Protein AF-I3CIG4-F1 (afdb_monomer)

Structure (mmCIF, N/CA/C/O backbone):
data_AF-I3CIG4-F1
#
_entry.id   AF-I3CIG4-F1
#
loop_
_atom_site.group_PDB
_atom_site.id
_atom_site.type_symbol
_atom_sit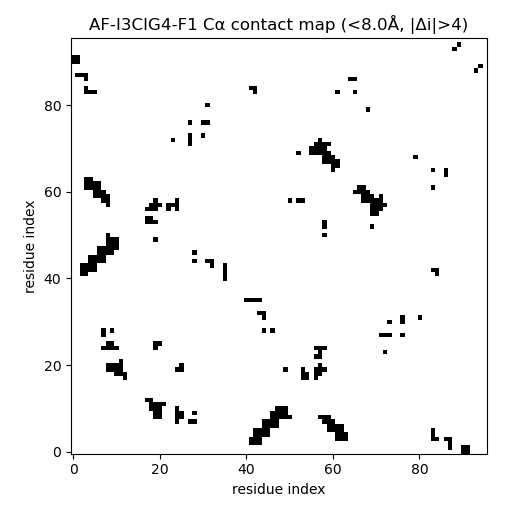e.label_atom_id
_atom_site.label_alt_id
_atom_site.label_comp_id
_atom_site.label_asym_id
_atom_site.label_entity_id
_atom_site.label_seq_id
_atom_site.pdbx_PDB_ins_code
_atom_site.Cartn_x
_atom_site.Cartn_y
_atom_site.Cartn_z
_atom_site.occupancy
_atom_site.B_iso_or_equiv
_atom_site.auth_seq_id
_atom_site.auth_comp_id
_atom_site.auth_asym_id
_atom_site.auth_atom_id
_atom_site.pdbx_PDB_model_num
ATOM 1 N N . MET A 1 1 ? -7.466 10.725 19.535 1.00 65.94 1 MET A N 1
ATOM 2 C CA . MET A 1 1 ? -7.213 9.458 18.821 1.00 65.94 1 MET A CA 1
ATOM 3 C C . ME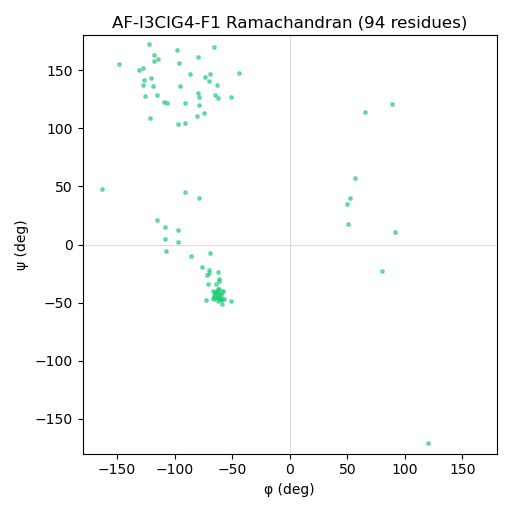T A 1 1 ? -6.209 9.712 17.715 1.00 65.94 1 MET A C 1
ATOM 5 O O . MET A 1 1 ? -6.376 10.672 16.972 1.00 65.94 1 MET A O 1
ATOM 9 N N . MET A 1 2 ? -5.149 8.911 17.645 1.00 78.69 2 MET A N 1
ATOM 10 C CA . MET A 1 2 ? -4.159 8.980 16.583 1.00 78.69 2 MET A CA 1
ATOM 11 C C . MET A 1 2 ? -4.553 8.052 15.437 1.00 78.69 2 MET A C 1
ATOM 13 O O . MET A 1 2 ? -4.710 6.848 15.630 1.00 78.69 2 MET A O 1
ATOM 17 N N . GLN A 1 3 ? -4.703 8.613 14.239 1.00 88.19 3 GLN A N 1
ATOM 18 C CA . GLN A 1 3 ? -5.072 7.840 13.061 1.00 88.19 3 GLN A CA 1
ATOM 19 C C . GLN A 1 3 ? -3.859 7.098 12.491 1.00 88.19 3 GLN A C 1
ATOM 21 O O . GLN A 1 3 ? -2.859 7.711 12.105 1.00 88.19 3 GLN A O 1
ATOM 26 N N . THR A 1 4 ? -3.962 5.771 12.440 1.00 95.38 4 THR A N 1
ATOM 27 C CA . THR A 1 4 ? -2.946 4.902 11.844 1.00 95.38 4 THR A CA 1
ATOM 28 C C . THR A 1 4 ? -3.096 4.895 10.331 1.00 95.38 4 THR A C 1
ATOM 30 O O . THR A 1 4 ? -4.187 4.691 9.800 1.00 95.38 4 THR A O 1
ATOM 33 N N . ARG A 1 5 ? -1.977 5.116 9.643 1.00 96.94 5 ARG A N 1
ATOM 34 C CA . ARG A 1 5 ? -1.908 5.215 8.186 1.00 96.94 5 ARG A CA 1
ATOM 35 C C . ARG A 1 5 ? -0.977 4.159 7.618 1.00 96.94 5 ARG A C 1
ATOM 37 O O . ARG A 1 5 ? 0.080 3.893 8.191 1.00 96.94 5 ARG A O 1
ATOM 44 N N . LEU A 1 6 ? -1.346 3.620 6.465 1.00 98.38 6 LEU A N 1
ATOM 45 C CA . LEU A 1 6 ? -0.492 2.795 5.623 1.00 98.38 6 LEU A CA 1
ATOM 46 C C . LEU A 1 6 ? 0.113 3.677 4.535 1.00 98.38 6 LEU A C 1
ATOM 48 O O . LEU A 1 6 ? -0.565 4.054 3.582 1.00 98.38 6 LEU A O 1
ATOM 52 N N . LEU A 1 7 ? 1.387 4.027 4.683 1.00 98.50 7 LEU A N 1
ATOM 53 C CA . LEU A 1 7 ? 2.129 4.735 3.648 1.00 98.50 7 LEU A CA 1
ATOM 54 C C . LEU A 1 7 ? 2.581 3.719 2.600 1.00 98.50 7 LEU A C 1
ATOM 56 O O . LEU A 1 7 ? 3.444 2.890 2.885 1.00 98.50 7 LEU A O 1
ATOM 60 N N . VAL A 1 8 ? 2.013 3.774 1.400 1.00 98.62 8 VAL A N 1
ATOM 61 C CA . VAL A 1 8 ? 2.320 2.826 0.320 1.00 98.62 8 VAL A CA 1
ATOM 62 C C . VAL A 1 8 ? 3.170 3.523 -0.726 1.00 98.62 8 VAL A C 1
ATOM 64 O O . VAL A 1 8 ? 2.765 4.543 -1.282 1.00 98.62 8 VAL A O 1
ATOM 67 N N . CYS A 1 9 ? 4.362 2.995 -1.001 1.00 98.44 9 CYS A N 1
ATOM 68 C CA . CYS A 1 9 ? 5.235 3.589 -2.003 1.00 98.44 9 CYS A CA 1
ATOM 69 C C . CYS A 1 9 ? 4.718 3.284 -3.414 1.00 98.44 9 CYS A C 1
ATOM 71 O O . CYS A 1 9 ? 4.795 2.149 -3.877 1.00 98.44 9 CYS A O 1
ATOM 73 N N . VAL A 1 10 ? 4.274 4.320 -4.125 1.00 98.19 10 VAL A N 1
ATOM 74 C CA . VAL A 1 10 ? 3.796 4.232 -5.521 1.00 98.19 10 VAL A CA 1
ATOM 75 C C . VAL A 1 10 ? 4.771 4.874 -6.507 1.00 98.19 10 VAL A C 1
ATOM 77 O O . VAL A 1 10 ? 4.429 5.173 -7.647 1.00 98.19 10 VAL A O 1
ATOM 80 N N . ASN A 1 11 ? 6.003 5.132 -6.066 1.00 97.12 11 ASN A N 1
ATOM 81 C CA . ASN A 1 11 ? 6.981 5.834 -6.884 1.00 97.12 11 ASN A CA 1
ATOM 82 C C . ASN A 1 11 ? 7.353 5.018 -8.128 1.00 97.12 11 ASN A C 1
ATOM 84 O O . ASN A 1 11 ? 7.771 3.863 -7.999 1.00 97.12 11 ASN A O 1
ATOM 88 N N . LYS A 1 12 ? 7.275 5.658 -9.298 1.00 94.88 12 LYS A N 1
ATOM 89 C CA . LYS A 1 12 ? 7.739 5.145 -10.590 1.00 94.88 12 LYS A CA 1
ATOM 90 C C . LYS A 1 12 ? 8.977 5.925 -11.010 1.00 94.88 12 LYS A C 1
ATOM 92 O O . LYS A 1 12 ? 8.927 7.145 -11.126 1.00 94.88 12 LYS A O 1
ATOM 97 N N . ARG A 1 13 ? 10.089 5.227 -11.237 1.00 91.38 13 ARG A N 1
ATOM 98 C CA . ARG A 1 13 ? 11.317 5.839 -11.764 1.00 91.38 13 ARG A CA 1
ATOM 99 C C . ARG A 1 13 ? 11.410 5.661 -13.277 1.00 91.38 13 ARG A C 1
ATOM 101 O O . ARG A 1 13 ? 10.820 4.744 -13.842 1.00 91.38 13 ARG A O 1
ATOM 108 N N . LEU A 1 14 ? 12.164 6.549 -13.918 1.00 88.50 14 LEU A N 1
ATOM 109 C CA . LEU A 1 14 ? 12.519 6.441 -15.332 1.00 88.50 14 LEU A CA 1
ATOM 110 C C . LEU A 1 14 ? 13.673 5.437 -15.526 1.00 88.50 14 LEU A C 1
ATOM 112 O O . LEU A 1 14 ? 14.423 5.158 -14.589 1.00 88.50 14 LEU A O 1
ATOM 116 N N . LEU A 1 15 ? 13.837 4.947 -16.759 1.00 82.56 15 LEU A N 1
ATOM 117 C CA . LEU A 1 15 ? 15.012 4.190 -17.224 1.00 82.56 15 LEU A CA 1
ATOM 118 C C . LEU A 1 15 ? 15.341 2.917 -16.415 1.00 82.56 15 LEU A C 1
ATOM 120 O O . LEU A 1 15 ? 16.444 2.785 -15.895 1.00 82.56 15 LEU A O 1
ATOM 124 N N . ASN A 1 16 ? 14.392 1.975 -16.311 1.00 81.12 16 ASN A N 1
ATOM 125 C CA . ASN A 1 16 ? 14.554 0.650 -15.672 1.00 81.12 16 ASN A CA 1
ATOM 126 C C . ASN A 1 16 ? 15.153 0.648 -14.251 1.00 81.12 16 ASN A C 1
ATOM 128 O O . ASN A 1 16 ? 15.581 -0.392 -13.751 1.00 81.12 16 ASN A O 1
ATOM 132 N N . GLN A 1 17 ? 15.156 1.788 -13.561 1.00 90.19 17 GLN A N 1
ATOM 133 C CA . GLN A 1 17 ? 15.599 1.837 -12.177 1.00 90.19 17 GLN A CA 1
ATOM 134 C C . GLN A 1 17 ? 14.587 1.127 -11.269 1.00 90.19 17 GLN A C 1
ATOM 136 O O . GLN A 1 17 ? 13.378 1.327 -11.436 1.00 90.19 17 GLN A O 1
ATOM 141 N N . PRO A 1 18 ? 15.051 0.372 -10.254 1.00 91.81 18 PRO A N 1
ATOM 142 C CA . PRO A 1 18 ? 14.175 -0.216 -9.252 1.00 91.81 18 PRO A CA 1
ATOM 143 C C . PRO A 1 18 ? 13.241 0.829 -8.643 1.00 91.81 18 PRO A C 1
ATOM 145 O O . PRO A 1 18 ? 13.670 1.885 -8.169 1.00 91.81 18 PRO A O 1
ATOM 148 N N . SER A 1 19 ? 11.945 0.539 -8.662 1.00 96.00 19 SER A N 1
ATOM 149 C CA . SER A 1 19 ? 10.914 1.408 -8.108 1.00 96.00 19 SER A CA 1
ATOM 150 C C . SER A 1 19 ? 9.762 0.570 -7.565 1.00 96.00 19 SER A C 1
ATOM 152 O O . SER A 1 19 ? 9.570 -0.574 -7.975 1.00 96.00 19 SER A O 1
ATOM 154 N N . CYS A 1 20 ? 9.004 1.107 -6.610 1.00 97.19 20 CYS A N 1
ATOM 155 C CA . CYS A 1 20 ? 7.893 0.350 -6.035 1.00 97.19 20 CYS A CA 1
ATOM 156 C C . CYS A 1 20 ? 6.737 0.211 -7.028 1.00 97.19 20 CYS A C 1
ATOM 158 O O . CYS A 1 20 ? 6.136 -0.854 -7.074 1.00 97.19 20 CYS A O 1
ATOM 160 N N . ALA A 1 21 ? 6.485 1.210 -7.883 1.00 96.00 21 ALA A N 1
ATOM 161 C CA . ALA A 1 21 ? 5.461 1.105 -8.923 1.00 96.00 21 ALA A CA 1
ATOM 162 C C . ALA A 1 21 ? 5.734 -0.058 -9.888 1.00 96.00 21 ALA A C 1
ATOM 164 O O . ALA A 1 21 ? 4.836 -0.831 -10.180 1.00 96.00 21 ALA A O 1
ATOM 165 N N . THR A 1 22 ? 6.985 -0.251 -10.322 1.00 95.06 22 THR A N 1
ATOM 166 C CA . THR A 1 22 ? 7.360 -1.386 -11.191 1.00 95.06 22 THR A CA 1
ATOM 167 C C . THR A 1 22 ? 7.303 -2.747 -10.488 1.00 95.06 22 THR A C 1
ATOM 169 O O . THR A 1 22 ? 7.498 -3.768 -11.134 1.00 95.06 22 THR A O 1
ATOM 172 N N . ARG A 1 23 ? 7.082 -2.771 -9.169 1.00 96.06 23 ARG A N 1
ATOM 173 C CA . ARG A 1 23 ? 6.979 -3.980 -8.339 1.00 96.06 23 ARG A CA 1
ATOM 174 C C . ARG A 1 23 ? 5.578 -4.157 -7.739 1.00 96.06 23 ARG A C 1
ATOM 176 O O . ARG A 1 23 ? 5.439 -4.823 -6.722 1.00 96.06 23 ARG A O 1
ATOM 183 N N . GLY A 1 24 ? 4.558 -3.536 -8.331 1.00 96.88 24 GLY A N 1
ATOM 184 C CA . GLY A 1 24 ? 3.168 -3.695 -7.897 1.00 96.88 24 GLY A CA 1
ATOM 185 C C . GLY A 1 24 ? 2.690 -2.675 -6.8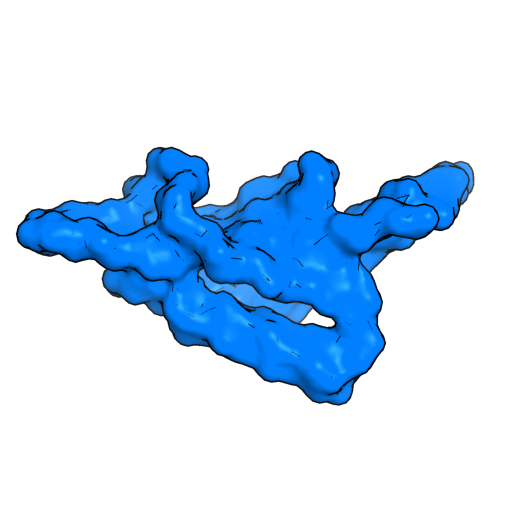57 1.00 96.88 24 GLY A C 1
ATOM 186 O O . GLY A 1 24 ? 1.650 -2.863 -6.236 1.00 96.88 24 GLY A O 1
ATOM 187 N N . GLY A 1 25 ? 3.455 -1.612 -6.586 1.00 97.44 25 GLY A N 1
ATOM 188 C CA . GLY A 1 25 ? 3.143 -0.658 -5.516 1.00 97.44 25 GLY A CA 1
ATOM 189 C C . GLY A 1 25 ? 1.804 0.068 -5.691 1.00 97.44 25 GLY A C 1
ATOM 190 O O . GLY A 1 25 ? 1.173 0.415 -4.693 1.00 97.44 25 GLY A O 1
ATOM 191 N N . VAL A 1 26 ? 1.359 0.285 -6.934 1.00 98.19 26 VAL A N 1
ATOM 192 C CA . VAL A 1 26 ? 0.055 0.908 -7.223 1.00 98.19 26 VAL A CA 1
ATOM 193 C C . VAL A 1 26 ? -1.070 -0.078 -6.917 1.00 98.19 26 VAL A C 1
ATOM 195 O O . VAL A 1 26 ? -1.987 0.254 -6.170 1.00 98.19 26 VAL A O 1
ATOM 198 N N . GLU A 1 27 ? -0.930 -1.310 -7.396 1.00 98.50 27 GLU A N 1
ATOM 199 C CA . GLU A 1 27 ? -1.866 -2.413 -7.198 1.00 98.50 27 GLU A CA 1
ATOM 200 C C . GLU A 1 27 ? -2.011 -2.764 -5.708 1.00 98.50 27 GLU A C 1
ATOM 202 O O . GLU A 1 27 ? -3.111 -3.009 -5.218 1.00 98.50 27 GLU A O 1
ATOM 207 N N . ILE A 1 28 ? -0.914 -2.718 -4.947 1.00 98.69 28 ILE A N 1
ATOM 208 C CA . ILE A 1 28 ? -0.921 -2.907 -3.488 1.00 98.69 28 ILE A CA 1
ATOM 209 C C . ILE A 1 28 ? -1.690 -1.782 -2.789 1.00 98.69 28 ILE A C 1
ATOM 211 O O . ILE A 1 28 ? -2.447 -2.052 -1.856 1.00 98.69 28 ILE A O 1
ATOM 215 N N . ALA A 1 29 ? -1.518 -0.526 -3.218 1.00 98.69 29 ALA A N 1
ATOM 216 C CA . ALA A 1 29 ? -2.257 0.595 -2.639 1.00 98.69 29 ALA A CA 1
ATOM 217 C C . ALA A 1 29 ? -3.766 0.439 -2.868 1.00 98.69 29 ALA A C 1
ATOM 219 O O . ALA A 1 29 ? -4.544 0.583 -1.929 1.00 98.69 29 ALA A O 1
ATOM 220 N N . GLU A 1 30 ? -4.165 0.088 -4.090 1.00 98.75 30 GLU A N 1
ATOM 221 C CA . GLU A 1 30 ? -5.564 -0.161 -4.452 1.00 98.75 30 GLU A CA 1
ATOM 222 C C . GLU A 1 30 ? -6.162 -1.335 -3.669 1.00 98.75 30 GLU A C 1
ATOM 224 O O . GLU A 1 30 ? -7.264 -1.225 -3.131 1.00 98.75 30 GLU A O 1
ATOM 229 N N . ALA A 1 31 ? -5.425 -2.441 -3.538 1.00 98.69 31 ALA A N 1
ATOM 230 C CA . ALA A 1 31 ? -5.870 -3.603 -2.776 1.00 98.69 31 ALA A CA 1
ATOM 231 C C . ALA A 1 31 ? -6.065 -3.283 -1.284 1.00 98.69 31 ALA A C 1
ATOM 233 O O . ALA A 1 31 ? -7.056 -3.711 -0.689 1.00 98.69 31 ALA A O 1
ATOM 234 N N . LEU A 1 32 ? -5.157 -2.503 -0.683 1.00 98.75 32 LEU A N 1
ATOM 235 C CA . LEU A 1 32 ? -5.299 -2.043 0.701 1.00 98.75 32 LEU A CA 1
ATOM 236 C C . LEU A 1 32 ? -6.509 -1.120 0.869 1.00 98.75 32 LEU A C 1
ATOM 238 O O . LEU A 1 32 ? -7.275 -1.298 1.812 1.00 98.75 32 LEU A O 1
ATOM 242 N N . GLU A 1 33 ? -6.699 -0.159 -0.036 1.00 98.75 33 GLU A N 1
ATOM 243 C CA . GLU A 1 33 ? -7.844 0.761 -0.017 1.00 98.75 33 GLU A CA 1
ATOM 244 C C . GLU A 1 33 ? -9.169 0.004 -0.112 1.00 98.75 33 GLU A C 1
ATOM 246 O O . GLU A 1 33 ? -10.065 0.220 0.708 1.00 98.75 33 GLU A O 1
ATOM 251 N N . LYS A 1 34 ? -9.2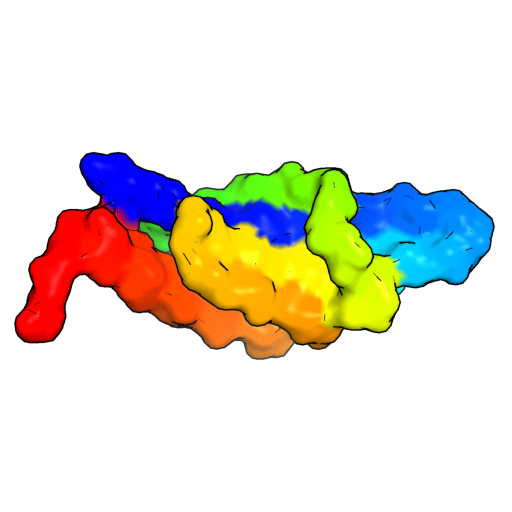64 -0.936 -1.059 1.00 98.62 34 LYS A N 1
ATOM 252 C CA . LYS A 1 34 ? -10.436 -1.794 -1.235 1.00 98.62 34 LYS A CA 1
ATOM 253 C C . LYS A 1 34 ? -10.719 -2.605 0.027 1.00 98.62 34 LYS A C 1
ATOM 255 O O . LYS A 1 34 ? -11.832 -2.551 0.541 1.00 98.62 34 LYS A O 1
ATOM 260 N N . ALA A 1 35 ? -9.715 -3.295 0.566 1.00 98.25 35 ALA A N 1
ATOM 261 C CA . ALA A 1 35 ? -9.884 -4.128 1.753 1.00 98.25 35 ALA A CA 1
ATOM 262 C C . ALA A 1 35 ? -10.293 -3.316 2.994 1.00 98.25 35 ALA A C 1
ATOM 264 O O . ALA A 1 35 ? -11.160 -3.752 3.751 1.00 98.25 35 ALA A O 1
ATOM 265 N N . ILE A 1 36 ? -9.712 -2.127 3.189 1.00 98.12 36 ILE A N 1
ATOM 266 C CA . ILE A 1 36 ? -10.082 -1.211 4.279 1.00 98.12 36 ILE A CA 1
ATOM 267 C C . ILE A 1 36 ? -11.532 -0.758 4.137 1.00 98.12 36 ILE A C 1
ATOM 269 O O . ILE A 1 36 ? -12.264 -0.771 5.125 1.00 98.12 36 ILE A O 1
ATOM 273 N N . SER A 1 37 ? -11.949 -0.383 2.926 1.00 98.19 37 SER A N 1
ATOM 274 C CA . SER A 1 37 ? -13.318 0.058 2.660 1.00 98.19 37 SER A CA 1
ATOM 275 C C . SER A 1 37 ? -14.335 -1.067 2.865 1.00 98.19 37 SER A C 1
ATOM 277 O O . SER A 1 37 ? -15.347 -0.857 3.527 1.00 98.19 37 SER A O 1
ATOM 279 N N . GLU A 1 38 ? -14.075 -2.258 2.322 1.00 98.25 38 GLU A N 1
ATOM 280 C CA . GLU A 1 38 ? -14.976 -3.419 2.403 1.00 98.25 38 GLU A CA 1
ATOM 281 C C . GLU A 1 38 ? -15.174 -3.914 3.839 1.00 98.25 38 GLU A C 1
ATOM 283 O O . GLU A 1 38 ? -16.263 -4.353 4.197 1.00 98.25 38 GLU A O 1
ATOM 288 N N . GLN A 1 39 ? -14.134 -3.819 4.668 1.00 97.38 39 GLN A N 1
ATOM 289 C CA . GLN A 1 39 ? -14.162 -4.243 6.070 1.00 97.38 39 GLN A CA 1
ATOM 290 C C . GLN A 1 39 ? -14.434 -3.087 7.045 1.00 97.38 39 GLN A C 1
ATOM 292 O O . GLN A 1 39 ? -14.425 -3.302 8.255 1.00 97.38 39 GLN A O 1
ATOM 297 N N . GLN A 1 40 ? -14.647 -1.865 6.538 1.00 96.88 40 GLN A N 1
ATOM 298 C CA . GLN A 1 40 ? -14.902 -0.656 7.332 1.00 96.88 40 GLN A CA 1
ATOM 299 C C . GLN A 1 40 ? -13.844 -0.424 8.429 1.00 96.88 40 GLN A C 1
ATOM 301 O O . GLN A 1 40 ? -14.153 -0.047 9.561 1.00 96.88 40 GLN A O 1
ATOM 306 N N . LEU A 1 41 ? -12.572 -0.674 8.101 1.00 95.50 41 LEU A N 1
ATOM 307 C CA . LEU A 1 41 ? -11.476 -0.591 9.067 1.00 95.50 41 LEU A CA 1
ATOM 308 C C . LEU A 1 41 ? -11.138 0.873 9.399 1.00 95.50 41 LEU A C 1
ATOM 310 O O . LEU A 1 41 ? -11.108 1.712 8.498 1.00 95.50 41 LEU A O 1
ATOM 314 N N . PRO A 1 42 ? -10.769 1.196 10.654 1.00 94.56 42 PRO A N 1
ATOM 315 C CA . PRO A 1 42 ? -10.385 2.548 11.076 1.00 94.56 42 PRO A CA 1
ATOM 316 C C . PRO A 1 42 ? -8.943 2.912 10.662 1.00 94.56 42 PRO A C 1
ATOM 318 O O . PRO A 1 42 ? -8.185 3.513 11.425 1.00 94.56 42 PRO A O 1
ATOM 321 N N . LEU A 1 43 ? -8.537 2.513 9.458 1.00 96.06 43 LEU A N 1
ATOM 322 C CA . LEU A 1 43 ? -7.223 2.752 8.870 1.00 96.06 43 LEU A CA 1
ATOM 323 C C . LEU A 1 43 ? -7.384 3.600 7.612 1.00 96.06 43 LEU A C 1
ATOM 325 O O . LEU A 1 43 ? -8.438 3.604 6.986 1.00 96.06 43 LEU A O 1
ATOM 329 N N . THR A 1 44 ? -6.323 4.282 7.197 1.00 97.31 44 THR A N 1
ATOM 330 C CA . THR A 1 44 ? -6.297 4.948 5.890 1.00 97.31 44 THR A CA 1
ATOM 331 C C . THR A 1 44 ? -5.021 4.613 5.134 1.00 97.31 44 THR A C 1
ATOM 333 O O . THR A 1 44 ? -3.969 4.361 5.728 1.00 97.31 44 THR A O 1
ATOM 336 N N . VAL A 1 45 ? -5.107 4.595 3.806 1.00 98.38 45 VAL A N 1
ATOM 337 C CA . VAL A 1 45 ? -3.944 4.476 2.9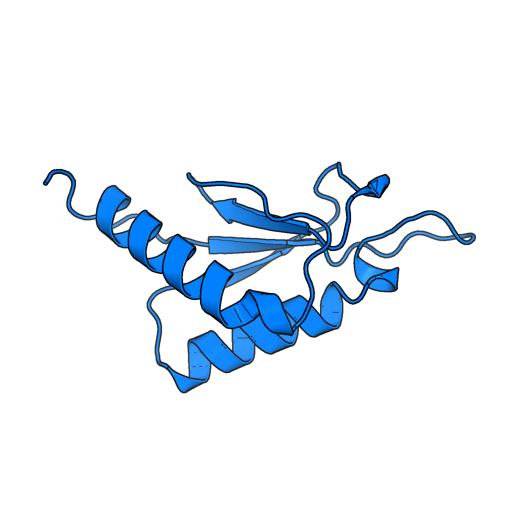24 1.00 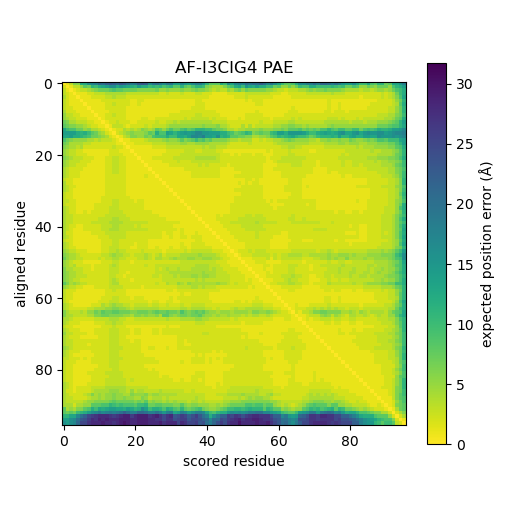98.38 45 VAL A CA 1
ATOM 338 C C . VAL A 1 45 ? -3.522 5.868 2.491 1.00 98.38 45 VAL A C 1
ATOM 340 O O . VAL A 1 45 ? -4.342 6.709 2.134 1.00 98.38 45 VAL A O 1
ATOM 343 N N . GLN A 1 46 ? -2.218 6.104 2.514 1.00 98.31 46 GLN A N 1
ATOM 344 C CA . GLN A 1 46 ? -1.602 7.275 1.922 1.00 98.31 46 GLN A CA 1
ATOM 345 C C . GLN A 1 46 ? -0.599 6.791 0.880 1.00 98.31 46 GLN A C 1
ATOM 347 O O . GLN A 1 46 ? 0.466 6.264 1.209 1.00 98.31 46 GLN A O 1
ATOM 352 N N . ARG A 1 47 ? -0.926 6.994 -0.396 1.00 98.31 47 ARG A N 1
ATOM 353 C CA . ARG A 1 47 ? 0.035 6.812 -1.485 1.00 98.31 47 ARG A CA 1
ATOM 354 C C . ARG A 1 47 ? 1.179 7.811 -1.300 1.00 98.31 47 ARG A C 1
ATOM 356 O O . ARG A 1 47 ? 0.948 9.008 -1.142 1.00 98.31 47 ARG A O 1
ATOM 363 N N . PHE A 1 48 ? 2.410 7.317 -1.271 1.00 96.62 48 PHE A N 1
ATOM 364 C CA . PHE A 1 48 ? 3.596 8.100 -0.945 1.00 96.62 48 PHE A CA 1
ATOM 365 C C . PHE A 1 48 ? 4.664 7.974 -2.032 1.00 96.62 48 PHE A C 1
ATOM 367 O O . PHE A 1 48 ? 4.895 6.897 -2.592 1.00 96.62 48 PHE A O 1
ATOM 374 N N . TYR A 1 49 ? 5.351 9.082 -2.309 1.00 94.19 49 TYR A N 1
ATOM 375 C CA . TYR A 1 49 ? 6.448 9.110 -3.268 1.00 94.19 49 TYR A CA 1
ATOM 376 C C . TYR A 1 49 ? 7.775 8.845 -2.568 1.00 94.19 49 TYR A C 1
ATOM 378 O O . TYR A 1 49 ? 8.351 9.721 -1.939 1.00 94.19 49 TYR A O 1
ATOM 386 N N . CYS A 1 50 ? 8.264 7.622 -2.767 1.00 94.19 50 CYS A N 1
ATOM 387 C CA . CYS A 1 50 ? 9.577 7.124 -2.373 1.00 94.19 50 CYS A CA 1
ATOM 388 C C . CYS A 1 50 ? 9.801 7.049 -0.858 1.00 94.19 50 CYS A C 1
ATOM 390 O O . CYS A 1 50 ? 9.941 8.046 -0.165 1.00 94.19 50 CYS A O 1
ATOM 392 N N . LEU A 1 51 ? 9.946 5.823 -0.361 1.00 96.12 51 LEU A N 1
ATOM 393 C CA . LEU A 1 51 ? 10.316 5.550 1.029 1.00 96.12 51 LEU A CA 1
ATOM 394 C C . LEU A 1 51 ? 11.822 5.279 1.206 1.00 96.12 51 LEU A C 1
ATOM 396 O O . LEU A 1 51 ? 12.227 4.750 2.227 1.00 96.12 51 LEU A O 1
ATOM 400 N N . GLY A 1 52 ? 12.657 5.559 0.199 1.00 96.12 52 GLY A N 1
ATOM 401 C CA . GLY A 1 52 ? 14.108 5.307 0.245 1.00 96.12 52 GLY A CA 1
ATOM 402 C C . GLY A 1 52 ? 14.532 3.852 -0.019 1.00 96.12 52 GLY A C 1
ATOM 403 O O . GLY A 1 52 ? 15.616 3.625 -0.540 1.00 96.12 52 GLY A O 1
ATOM 404 N N . HIS A 1 53 ? 13.651 2.873 0.194 1.00 95.81 53 HIS A N 1
ATOM 405 C CA . HIS A 1 53 ? 13.955 1.434 0.091 1.00 95.81 53 HIS A CA 1
ATOM 406 C C . HIS A 1 53 ? 13.707 0.824 -1.303 1.00 95.81 53 HIS A C 1
ATOM 408 O O . HIS A 1 53 ? 13.087 -0.227 -1.446 1.00 95.81 53 HIS A O 1
ATOM 414 N N . CYS A 1 54 ? 14.133 1.489 -2.381 1.00 94.25 54 CYS A N 1
ATOM 415 C CA . CYS A 1 54 ? 13.768 1.067 -3.747 1.00 94.25 54 CYS A CA 1
ATOM 416 C C . CYS A 1 54 ? 14.270 -0.342 -4.118 1.00 94.25 54 CYS A C 1
ATOM 418 O O . CYS A 1 54 ? 13.593 -1.043 -4.868 1.00 94.25 54 CYS A O 1
ATOM 420 N N . GLN A 1 55 ? 15.418 -0.765 -3.578 1.00 95.38 55 GLN A N 1
ATOM 421 C CA . GLN A 1 55 ? 15.995 -2.089 -3.842 1.00 95.38 55 GLN A CA 1
ATOM 422 C C . GLN A 1 55 ? 15.190 -3.229 -3.212 1.00 95.38 55 GLN A C 1
ATOM 424 O O . GLN A 1 55 ? 15.182 -4.336 -3.747 1.00 95.38 55 GLN A O 1
ATOM 429 N N . GLU A 1 56 ? 14.436 -2.934 -2.157 1.00 96.50 56 GLU A N 1
ATOM 430 C CA . GLU A 1 56 ? 13.669 -3.891 -1.355 1.00 96.50 56 GLU A CA 1
ATOM 431 C C . GLU A 1 56 ? 12.155 -3.757 -1.591 1.00 96.50 56 GLU A C 1
ATOM 433 O O . GLU A 1 56 ? 11.367 -4.406 -0.921 1.00 96.50 56 GLU A O 1
ATOM 438 N N . GLY A 1 57 ? 11.721 -2.904 -2.528 1.00 94.50 57 GLY A N 1
ATOM 439 C CA . GLY A 1 57 ? 10.300 -2.674 -2.800 1.00 94.50 57 GLY A CA 1
ATOM 440 C C . GLY A 1 57 ? 9.548 -3.894 -3.364 1.00 94.50 57 GLY A C 1
ATOM 441 O O . GLY A 1 57 ? 10.172 -4.853 -3.803 1.00 94.50 57 GLY A O 1
ATOM 442 N N . ALA A 1 58 ? 8.217 -3.860 -3.459 1.00 97.75 58 ALA A N 1
ATOM 443 C CA . ALA A 1 58 ? 7.341 -2.757 -3.059 1.00 97.75 58 ALA A CA 1
ATOM 444 C C . ALA A 1 58 ? 7.293 -2.570 -1.532 1.00 97.75 58 ALA A C 1
ATOM 446 O O . ALA A 1 58 ? 7.441 -3.528 -0.778 1.00 97.75 58 ALA A O 1
ATOM 447 N N . ASN A 1 59 ? 7.140 -1.317 -1.088 1.00 98.56 59 ASN A N 1
ATOM 448 C CA . ASN A 1 59 ? 7.263 -0.952 0.324 1.00 98.56 59 ASN A CA 1
ATOM 449 C C . ASN A 1 59 ? 5.967 -0.371 0.882 1.00 98.56 59 ASN A C 1
ATOM 451 O O . ASN A 1 59 ? 5.379 0.530 0.273 1.00 98.56 59 ASN A O 1
ATOM 455 N N . VAL A 1 60 ? 5.606 -0.812 2.087 1.00 98.62 60 VAL A N 1
ATOM 456 C CA . VAL A 1 60 ? 4.512 -0.258 2.893 1.00 98.62 60 VAL A CA 1
ATOM 457 C C . VAL A 1 60 ? 5.034 0.074 4.286 1.00 98.62 60 VAL A C 1
ATOM 459 O O . VAL A 1 60 ? 5.776 -0.702 4.879 1.00 98.62 60 VAL A O 1
ATOM 462 N N . LYS A 1 61 ? 4.648 1.222 4.837 1.00 98.44 61 LYS A N 1
ATOM 463 C CA . LYS A 1 61 ? 5.046 1.664 6.176 1.00 98.44 61 LYS A CA 1
ATOM 464 C C . LYS A 1 61 ? 3.819 1.986 7.013 1.00 98.44 61 LYS A C 1
ATOM 466 O O . LYS A 1 61 ? 2.989 2.793 6.608 1.00 98.44 61 LYS A O 1
ATOM 471 N N . ILE A 1 62 ? 3.733 1.405 8.207 1.00 98.06 62 ILE A N 1
ATOM 472 C CA . ILE A 1 62 ? 2.741 1.817 9.206 1.00 98.06 62 ILE A CA 1
ATOM 473 C C . ILE A 1 62 ? 3.236 3.104 9.886 1.00 98.06 62 ILE A C 1
ATOM 475 O O . ILE A 1 62 ? 4.370 3.165 10.374 1.00 98.06 62 ILE A O 1
ATOM 479 N N . ALA A 1 63 ? 2.396 4.138 9.891 1.00 95.75 63 ALA A N 1
ATOM 480 C CA . ALA A 1 63 ? 2.677 5.454 10.458 1.00 95.75 63 ALA A CA 1
ATOM 481 C C . ALA A 1 63 ? 1.568 5.898 11.437 1.00 95.75 63 ALA A C 1
ATOM 483 O O . ALA A 1 63 ? 0.410 5.508 11.262 1.00 95.75 63 ALA A O 1
ATOM 484 N N . PRO A 1 64 ? 1.876 6.740 12.448 1.00 91.81 64 PRO A N 1
ATOM 485 C CA . PRO A 1 64 ? 3.184 7.348 12.746 1.00 91.81 64 PRO A CA 1
ATOM 486 C C . PRO A 1 64 ? 4.190 6.393 13.410 1.00 91.81 64 PRO A C 1
ATOM 488 O O . PRO A 1 64 ? 5.390 6.629 13.342 1.00 91.81 64 PRO A O 1
ATOM 491 N N . GLN A 1 65 ? 3.716 5.299 14.004 1.00 87.56 65 GLN A N 1
ATOM 492 C CA . GLN A 1 65 ? 4.543 4.245 14.597 1.00 87.56 65 GLN A CA 1
ATOM 493 C C . GLN A 1 65 ? 4.296 2.917 13.874 1.00 87.56 65 GLN A C 1
ATOM 495 O O . GLN A 1 65 ? 3.298 2.779 13.173 1.00 87.56 65 GLN A O 1
ATOM 500 N N . GLY A 1 66 ? 5.199 1.950 14.040 1.00 89.94 66 GLY A N 1
ATOM 501 C CA . GLY A 1 66 ? 5.093 0.611 13.450 1.00 89.94 66 GLY A CA 1
ATOM 502 C C . GLY A 1 66 ? 6.252 0.275 12.514 1.00 89.94 66 GLY A C 1
ATOM 503 O O . GLY A 1 66 ? 7.240 1.006 12.441 1.00 89.94 66 GLY A O 1
ATOM 504 N N . GLN A 1 67 ? 6.141 -0.832 11.788 1.00 96.31 67 GLN A N 1
ATOM 505 C CA . GLN A 1 67 ? 7.230 -1.367 10.966 1.00 96.31 67 GLN A CA 1
ATOM 506 C C . GLN A 1 67 ? 7.129 -0.991 9.482 1.00 96.31 67 GLN A C 1
ATOM 508 O O . GLN A 1 67 ? 6.100 -0.491 9.012 1.00 96.31 67 GLN A O 1
ATOM 513 N N . PHE A 1 68 ? 8.226 -1.232 8.766 1.00 98.12 68 PHE A N 1
ATOM 514 C CA . PHE A 1 68 ? 8.241 -1.341 7.313 1.00 98.12 68 PHE A CA 1
ATOM 515 C C . PHE A 1 68 ? 7.917 -2.772 6.893 1.00 98.12 68 PHE A C 1
ATOM 517 O O . PHE A 1 68 ? 8.302 -3.729 7.560 1.00 98.12 68 PHE A O 1
ATOM 524 N N . PHE A 1 69 ? 7.239 -2.889 5.762 1.00 98.50 69 PHE A N 1
ATOM 525 C CA . PHE A 1 69 ? 7.104 -4.114 5.000 1.00 98.50 69 PHE A CA 1
ATOM 526 C C . PHE A 1 69 ? 7.797 -3.901 3.660 1.00 98.50 69 PHE A C 1
ATOM 528 O O . PHE A 1 69 ? 7.540 -2.906 2.975 1.00 98.50 69 PHE A O 1
ATOM 535 N N . HIS A 1 70 ? 8.669 -4.839 3.319 1.00 98.25 70 HIS A N 1
ATOM 536 C CA . HIS A 1 70 ? 9.463 -4.864 2.099 1.00 98.25 70 HIS A CA 1
ATOM 537 C C . HIS A 1 70 ? 9.036 -6.057 1.245 1.00 98.25 70 HIS A C 1
ATOM 539 O O . HIS A 1 70 ? 8.457 -7.009 1.763 1.00 98.25 70 HIS A O 1
ATOM 545 N N . SER A 1 71 ? 9.331 -6.008 -0.055 1.00 97.81 71 SER A N 1
ATOM 546 C CA . SER A 1 71 ? 8.976 -7.037 -1.044 1.00 97.81 71 SER A CA 1
ATOM 547 C C . SER A 1 71 ? 7.500 -7.434 -0.981 1.00 97.81 71 SER A C 1
ATOM 549 O O . SER A 1 71 ? 7.151 -8.591 -1.187 1.00 97.81 71 SER A O 1
ATOM 551 N N . VAL A 1 72 ? 6.642 -6.456 -0.672 1.00 98.38 72 VAL A N 1
ATOM 552 C CA . VAL A 1 72 ? 5.216 -6.678 -0.444 1.00 98.38 72 VAL A CA 1
ATOM 553 C C . VAL A 1 72 ? 4.561 -7.184 -1.718 1.00 98.38 72 VAL A C 1
ATOM 555 O O . VAL A 1 72 ? 4.791 -6.654 -2.804 1.00 98.38 72 VAL A O 1
ATOM 558 N N . THR A 1 73 ? 3.697 -8.174 -1.551 1.00 98.25 73 THR A N 1
ATOM 559 C CA . THR A 1 73 ? 2.819 -8.722 -2.578 1.00 98.25 73 THR A CA 1
ATOM 560 C C . THR A 1 73 ? 1.358 -8.618 -2.136 1.00 98.25 73 THR A C 1
ATOM 562 O O . THR A 1 73 ? 1.047 -8.290 -0.989 1.00 98.25 73 THR A O 1
ATOM 565 N N . LEU A 1 74 ? 0.424 -8.939 -3.036 1.00 98.31 74 LEU A N 1
ATOM 566 C CA . LEU A 1 74 ? -1.005 -8.981 -2.699 1.00 98.31 74 LEU A CA 1
ATOM 567 C C . LEU A 1 74 ? -1.339 -10.028 -1.619 1.00 98.31 74 LEU A C 1
ATOM 569 O O . LEU A 1 74 ? -2.335 -9.879 -0.915 1.00 98.31 74 LEU A O 1
ATOM 573 N N . ALA A 1 75 ? -0.509 -11.063 -1.452 1.00 98.25 75 ALA A N 1
ATOM 574 C CA . ALA A 1 75 ? -0.706 -12.078 -0.419 1.00 98.25 75 ALA A CA 1
ATOM 575 C C . ALA A 1 75 ? -0.452 -11.539 1.002 1.00 98.25 75 ALA A C 1
ATOM 577 O O . ALA A 1 75 ? -0.986 -12.080 1.968 1.00 98.25 75 ALA A O 1
ATOM 578 N N . ASP A 1 76 ? 0.307 -10.448 1.134 1.00 98.44 76 ASP A N 1
ATOM 579 C CA . ASP A 1 76 ? 0.685 -9.865 2.427 1.00 98.44 76 ASP A CA 1
ATOM 580 C C . ASP A 1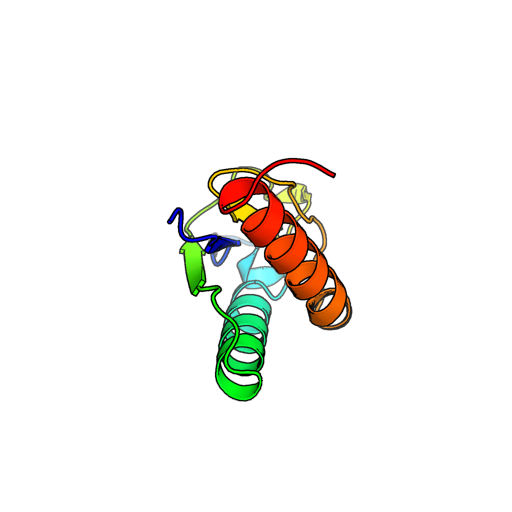 76 ? -0.372 -8.901 2.985 1.00 98.44 76 ASP A C 1
ATOM 582 O O . ASP A 1 76 ? -0.303 -8.493 4.148 1.00 98.44 76 ASP A O 1
ATOM 586 N N . ILE A 1 77 ? -1.380 -8.548 2.180 1.00 98.25 77 ILE A N 1
ATOM 587 C CA . ILE A 1 77 ? -2.448 -7.603 2.534 1.00 98.25 77 ILE A CA 1
ATOM 588 C C . ILE A 1 77 ? -3.117 -7.954 3.877 1.00 98.25 77 ILE A C 1
ATOM 590 O O . ILE A 1 77 ? -3.196 -7.067 4.735 1.00 98.25 77 ILE A O 1
ATOM 594 N N . PRO A 1 78 ? -3.539 -9.210 4.144 1.00 98.31 78 PRO A N 1
ATOM 595 C CA . PRO A 1 78 ? -4.171 -9.549 5.419 1.00 98.31 78 PRO A CA 1
ATOM 596 C C . PRO A 1 78 ? -3.239 -9.344 6.620 1.00 98.31 78 PRO A C 1
ATOM 598 O O . PRO A 1 78 ? -3.673 -8.871 7.673 1.00 98.31 78 PRO A O 1
ATOM 601 N N . LEU A 1 79 ? -1.949 -9.663 6.466 1.00 98.38 79 LEU A N 1
ATOM 602 C CA . LEU A 1 79 ? -0.954 -9.495 7.525 1.00 98.38 79 LEU A CA 1
ATOM 603 C C . LEU A 1 79 ? -0.723 -8.011 7.833 1.00 98.38 79 LEU A C 1
ATOM 605 O O . LEU A 1 79 ? -0.749 -7.620 9.000 1.00 98.38 79 LEU A O 1
ATOM 609 N N . ILE A 1 80 ? -0.560 -7.180 6.801 1.00 98.31 80 ILE A N 1
ATOM 610 C CA . ILE A 1 80 ? -0.345 -5.733 6.943 1.00 98.31 80 ILE A CA 1
ATOM 611 C C . ILE A 1 80 ? -1.516 -5.082 7.684 1.00 98.31 80 ILE A C 1
ATOM 613 O O . ILE A 1 80 ? -1.295 -4.321 8.631 1.00 98.31 80 ILE A O 1
ATOM 617 N N . LEU A 1 81 ? -2.756 -5.405 7.300 1.00 98.06 81 LEU A N 1
ATOM 618 C CA . LEU A 1 81 ? -3.956 -4.879 7.957 1.00 98.06 81 LEU A CA 1
ATOM 619 C C . LEU A 1 81 ? -4.017 -5.300 9.427 1.00 98.06 81 LEU A C 1
ATOM 621 O O . LEU A 1 81 ? -4.213 -4.451 10.298 1.00 98.06 81 LEU A O 1
ATOM 625 N N . LYS A 1 82 ? -3.765 -6.581 9.726 1.00 97.75 82 LYS A N 1
ATOM 626 C CA . LYS A 1 82 ? -3.721 -7.089 11.105 1.00 97.75 82 LYS A CA 1
ATOM 627 C C . LYS A 1 82 ? -2.689 -6.342 11.954 1.00 97.75 82 LYS A C 1
ATOM 629 O O . LYS A 1 82 ? -3.001 -5.911 13.065 1.00 97.75 82 LYS A O 1
ATOM 634 N N . THR A 1 83 ? -1.471 -6.152 11.446 1.00 97.56 83 THR A N 1
ATOM 635 C CA . THR A 1 83 ? -0.420 -5.418 12.166 1.00 97.56 83 THR A CA 1
ATOM 636 C C . THR A 1 83 ? -0.789 -3.948 12.359 1.00 97.56 83 THR A C 1
ATOM 638 O O . THR A 1 83 ? -0.561 -3.395 13.437 1.00 97.56 83 THR A O 1
ATOM 641 N N . ALA A 1 84 ? -1.380 -3.303 11.354 1.00 96.69 84 ALA A N 1
ATOM 642 C CA . ALA A 1 84 ? -1.785 -1.905 11.439 1.00 96.69 84 ALA A CA 1
ATOM 643 C C . ALA A 1 84 ? -2.918 -1.687 12.445 1.00 96.69 84 ALA A C 1
ATOM 645 O O . ALA A 1 84 ? -2.850 -0.742 13.228 1.00 96.69 84 ALA A O 1
ATOM 646 N N . LEU A 1 85 ? -3.900 -2.590 12.500 1.00 95.44 85 LEU A N 1
ATOM 647 C CA . LEU A 1 85 ? -4.951 -2.575 13.521 1.00 95.44 85 LEU A CA 1
ATOM 648 C C . LEU A 1 85 ? -4.369 -2.756 14.923 1.00 95.44 85 LEU A C 1
ATOM 650 O O . LEU A 1 85 ? -4.644 -1.947 15.805 1.00 95.44 85 LEU A O 1
ATOM 654 N N . SER A 1 86 ? -3.500 -3.754 15.118 1.00 94.12 86 SER A N 1
ATOM 655 C CA . SER A 1 86 ? -2.819 -3.961 16.403 1.00 94.12 86 SER A CA 1
ATOM 656 C C . SER A 1 86 ? -2.014 -2.729 16.826 1.00 94.12 86 SER A C 1
ATOM 658 O O . SER A 1 86 ? -2.031 -2.349 17.995 1.00 94.12 86 SER A O 1
ATOM 660 N N . THR A 1 87 ? -1.341 -2.078 15.874 1.00 92.56 87 THR A N 1
ATOM 661 C CA . THR A 1 87 ? -0.606 -0.831 16.120 1.00 92.56 87 THR A CA 1
ATOM 662 C C . THR A 1 87 ? -1.563 0.299 16.497 1.00 92.56 87 THR A C 1
ATOM 664 O O . THR A 1 87 ? -1.301 1.041 17.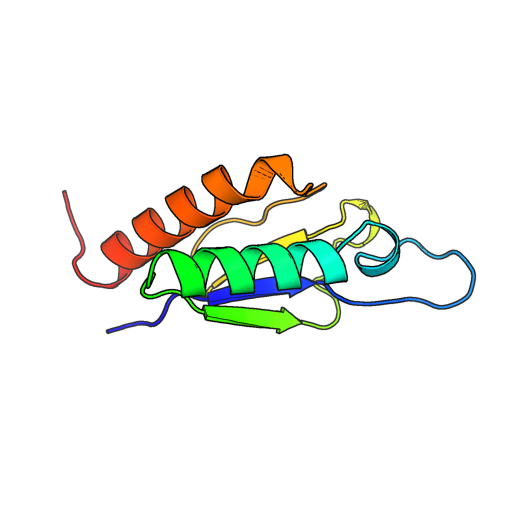437 1.00 92.56 87 THR A O 1
ATOM 667 N N . SER A 1 88 ? -2.689 0.427 15.795 1.00 90.94 88 SER A N 1
ATOM 668 C CA . SER A 1 88 ? -3.694 1.455 16.066 1.00 90.94 88 SER A CA 1
ATOM 669 C C . SER A 1 88 ? -4.295 1.330 17.462 1.00 90.94 88 SER A C 1
ATOM 671 O O . SER A 1 88 ? -4.412 2.335 18.164 1.00 90.94 88 SER A O 1
ATOM 673 N N . LEU A 1 89 ? -4.601 0.105 17.897 1.00 89.75 89 LEU A N 1
ATOM 674 C CA . LEU A 1 89 ? -5.082 -0.176 19.250 1.00 89.75 89 LEU A CA 1
ATOM 675 C C . LEU A 1 89 ? -4.048 0.242 20.302 1.00 89.75 89 LEU A C 1
ATOM 677 O O . LEU A 1 89 ? -4.385 0.971 21.233 1.00 89.75 89 LEU A O 1
ATOM 681 N N . TYR A 1 90 ? -2.776 -0.121 20.103 1.00 85.88 90 TYR A N 1
ATOM 682 C CA . TYR A 1 90 ? -1.689 0.279 21.001 1.00 85.88 90 TYR A CA 1
ATOM 683 C C . TYR A 1 90 ? -1.558 1.808 21.123 1.00 85.88 90 TYR A C 1
ATOM 685 O O . TYR A 1 90 ? -1.374 2.331 22.221 1.00 85.88 90 TYR A O 1
ATOM 693 N N . LEU A 1 91 ? -1.700 2.541 20.012 1.00 83.50 91 LEU A N 1
ATOM 694 C CA . LEU A 1 91 ? -1.609 4.006 19.992 1.00 83.50 91 LEU A CA 1
ATOM 695 C C . LEU A 1 91 ? -2.808 4.718 20.629 1.00 83.50 91 LEU A C 1
ATOM 697 O O . LEU A 1 91 ? -2.669 5.862 21.058 1.00 83.50 91 LEU A O 1
ATOM 701 N N . ASN A 1 92 ? -3.983 4.085 20.649 1.00 81.69 92 ASN A N 1
ATOM 702 C CA . ASN A 1 92 ? -5.237 4.720 21.061 1.00 81.69 92 ASN A CA 1
ATOM 703 C C . ASN A 1 92 ? -5.773 4.261 22.423 1.00 81.69 92 ASN A C 1
ATOM 705 O O . ASN A 1 92 ? -6.745 4.841 22.898 1.00 81.69 92 ASN A O 1
ATOM 709 N N . GLY A 1 93 ? -5.149 3.277 23.069 1.00 69.75 93 GLY A N 1
ATOM 710 C CA . GLY A 1 93 ? -5.624 2.748 24.351 1.00 69.75 93 GLY A CA 1
ATOM 711 C C . GLY A 1 93 ? -4.567 1.940 25.090 1.00 69.75 93 GLY A C 1
ATOM 712 O O . GLY A 1 93 ? -4.841 0.824 25.501 1.00 69.75 93 GLY A O 1
ATOM 713 N N . GLY A 1 94 ? -3.350 2.479 25.190 1.00 59.62 94 GLY A N 1
ATOM 714 C CA . GLY A 1 94 ? -2.163 1.767 25.660 1.00 59.62 94 GLY A CA 1
ATOM 715 C C . GLY A 1 94 ? -2.326 0.884 26.909 1.00 59.62 94 GLY A C 1
ATOM 716 O O . GLY A 1 94 ? -2.995 1.254 27.871 1.00 59.62 94 GLY A O 1
ATOM 717 N N . LYS A 1 95 ? -1.529 -0.195 26.879 1.00 48.25 95 LYS A N 1
ATOM 718 C CA . LYS A 1 95 ? -1.236 -1.226 27.892 1.00 48.25 95 LYS A CA 1
ATOM 719 C C . LYS A 1 95 ? -2.163 -2.448 27.894 1.00 48.25 95 LYS A C 1
ATOM 721 O O . LYS A 1 95 ? -3.370 -2.348 28.081 1.00 48.25 95 LYS A O 1
ATOM 726 N N . CYS A 1 96 ? -1.521 -3.600 27.693 1.00 48.19 96 CYS A N 1
ATOM 727 C CA . CYS A 1 96 ? -1.900 -4.856 28.327 1.00 48.19 96 CYS A CA 1
ATOM 728 C C . CYS A 1 96 ? -2.045 -4.666 29.842 1.00 48.19 96 CYS A C 1
ATOM 730 O O . CYS A 1 96 ? -1.270 -3.846 30.393 1.00 48.19 96 CYS A O 1
#

Organism: NCBI:txid395493

Radius of gyration: 13.35 Å; Cα contacts (8 Å, |Δi|>4): 166; chains: 1; bounding box: 31×22×46 Å

Solvent-accessible surface area (backbone atoms only — not comparable to full-atom values): 5321 Å² total; per-residue (Å²): 130,65,76,33,31,39,38,23,19,44,28,71,58,71,88,90,46,71,23,14,32,83,44,47,14,51,61,46,44,51,51,50,47,50,52,33,62,78,66,68,46,92,58,46,74,40,83,34,79,60,81,82,52,37,93,46,31,8,36,39,31,38,31,92,62,74,58,77,42,60,58,47,53,79,84,45,49,67,57,54,52,52,51,44,50,56,48,33,49,50,70,61,61,66,74,134

Sequence (96 aa):
MMQTRLLVCVNKRLLNQPSCATRGGVEIAEALEKAISEQQLPLTVQRFYCLGHCQEGANVKIAPQGQFFHSVTLADIPLILKTALSTSLYLNGGKC

Mean predicted aligned error: 3.67 Å

Secondary structure (DSSP, 8-state):
-PPPEEEEE----STT---SGGGTHHHHHHHHHHHHHHTT-S-EEEEES--S-GGG-S-EEEESSS-EE-S--GGGHHHHHHHHHHHHHHHHS---

Nearest PDB structures (foldseek):
  1m2a-assembly1_A  TM=8.454E-01  e=1.300E-06  Aq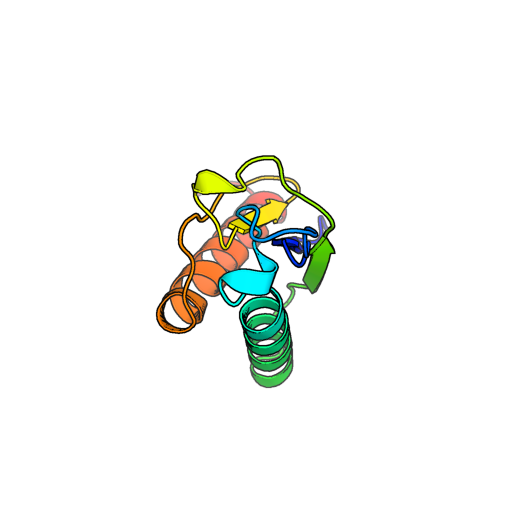uifex aeolicus
  1f37-assembly1_B  TM=7.632E-01  e=2.635E-06  Aquifex aeolicus
  1m2d-assembly1_B  TM=7.784E-01  e=1.015E-05  Aquifex aeolicus
  7p5h-assembly1_b  TM=8.124E-01  e=2.661E-05  Thermotoga maritima MSB8
  7p92-assembly1_B  TM=8.097E-01  e=8.456E-05  Thermotoga maritima MSB8

InterPro domains:
  IPR036249 Thioredoxin-like superfamily [SSF52833] (2-84)

Foldseek 3Di:
DDAKEKAFECADDPDPQQGQVVLCSVVLLVLLQVVCVVVVPSHYYDHDHDPPPSVFDRWIDIPPDDDIDTSDDSVCSVVVSVRSSVVVCCVPPNDD

pLDDT: mean 93.5, std 9.52, range [48.19, 98.75]